Protein AF-A0A4Z1HW28-F1 (afdb_monomer_lite)

InterPro domains:
  IPR002052 DNA methylase, N-6 adenine-specific, conserved site [PS00092] (5-11)
  IPR029063 S-adenosyl-L-methionine-dependent methyltransferase superfamily [G3DSA:3.40.50.150] (1-124)
  IPR052190 Release factor glutamine methyltransferase Mtq2-like [PTHR45875] (1-121)

pLDDT: mean 86.72, std 14.4, range [41.03, 98.69]

Structure (mmCIF, N/CA/C/O backbone):
data_AF-A0A4Z1HW28-F1
#
_entry.id   AF-A0A4Z1HW28-F1
#
loop_
_atom_site.group_PDB
_atom_site.id
_atom_site.type_symbol
_atom_site.label_atom_id
_atom_site.label_alt_id
_atom_site.label_comp_id
_atom_site.label_asym_id
_atom_site.label_entity_id
_atom_site.label_seq_id
_atom_site.pdbx_PDB_ins_code
_atom_site.Cartn_x
_atom_site.Cartn_y
_atom_site.Cartn_z
_atom_site.occupancy
_atom_site.B_iso_or_equiv
_atom_site.auth_seq_id
_atom_site.auth_comp_id
_atom_site.auth_asym_id
_atom_site.auth_atom_id
_atom_site.pdbx_PDB_model_num
ATOM 1 N N . MET A 1 1 ? -3.811 -14.407 11.640 1.00 79.38 1 MET A N 1
ATOM 2 C CA . MET A 1 1 ? -4.256 -13.009 11.777 1.00 79.38 1 MET A CA 1
ATOM 3 C C . MET A 1 1 ? -3.039 -12.154 12.078 1.00 79.38 1 MET A C 1
ATOM 5 O O . MET A 1 1 ? -2.239 -12.558 12.917 1.00 79.38 1 MET A O 1
ATOM 9 N N . THR A 1 2 ? -2.874 -11.045 11.360 1.00 95.19 2 THR A N 1
ATOM 10 C CA . THR A 1 2 ? -1.641 -10.245 11.352 1.00 95.19 2 THR A CA 1
ATOM 11 C C . THR A 1 2 ? -1.843 -8.920 12.077 1.00 95.19 2 THR A C 1
ATOM 13 O O . THR A 1 2 ? -2.716 -8.137 11.708 1.00 95.19 2 THR A O 1
ATOM 16 N N . ASP A 1 3 ? -1.019 -8.653 13.089 1.00 96.75 3 ASP A N 1
ATOM 17 C CA . ASP A 1 3 ? -1.095 -7.405 13.858 1.00 96.75 3 ASP A CA 1
ATOM 18 C C . ASP A 1 3 ? -0.394 -6.248 13.130 1.00 96.75 3 ASP A C 1
ATOM 20 O O . ASP A 1 3 ? -0.931 -5.146 13.061 1.00 96.75 3 ASP A O 1
ATOM 24 N N . ILE A 1 4 ? 0.769 -6.507 12.524 1.00 97.88 4 ILE A N 1
ATOM 25 C CA . ILE A 1 4 ? 1.519 -5.528 11.732 1.00 97.88 4 ILE A CA 1
ATOM 26 C C . ILE A 1 4 ? 1.853 -6.130 10.371 1.00 97.88 4 ILE A C 1
ATOM 28 O O . ILE A 1 4 ? 2.519 -7.162 10.291 1.00 97.88 4 ILE A O 1
ATOM 32 N N . LEU A 1 5 ? 1.416 -5.462 9.307 1.00 98.38 5 LEU A N 1
ATOM 33 C CA . LEU A 1 5 ? 1.790 -5.760 7.931 1.00 98.38 5 LEU A CA 1
ATOM 34 C C . LEU A 1 5 ? 2.615 -4.598 7.379 1.00 98.38 5 LEU A C 1
ATOM 36 O O . LEU A 1 5 ? 2.209 -3.442 7.465 1.00 98.38 5 LEU A O 1
ATOM 40 N N . ILE A 1 6 ? 3.775 -4.891 6.802 1.00 98.25 6 ILE A N 1
ATOM 41 C CA . ILE A 1 6 ? 4.603 -3.897 6.116 1.00 98.25 6 ILE A CA 1
ATOM 42 C C . ILE A 1 6 ? 4.814 -4.396 4.701 1.00 98.25 6 ILE A C 1
ATOM 44 O O . ILE A 1 6 ? 5.216 -5.543 4.508 1.00 98.25 6 ILE A O 1
ATOM 48 N N . PHE A 1 7 ? 4.549 -3.537 3.724 1.00 97.69 7 PHE A N 1
ATOM 49 C CA . PHE A 1 7 ? 4.736 -3.876 2.330 1.00 97.69 7 PHE A CA 1
ATOM 50 C C . PHE A 1 7 ? 5.434 -2.753 1.575 1.00 97.69 7 PHE A C 1
ATOM 52 O O . PHE A 1 7 ? 4.950 -1.624 1.497 1.00 97.69 7 PHE A O 1
ATOM 59 N N . ASN A 1 8 ? 6.589 -3.097 1.016 1.00 96.62 8 ASN A N 1
ATOM 60 C CA . ASN A 1 8 ? 7.266 -2.324 -0.008 1.00 96.62 8 ASN A CA 1
ATOM 61 C C . ASN A 1 8 ? 7.011 -3.032 -1.353 1.00 96.62 8 ASN A C 1
ATOM 63 O O . ASN A 1 8 ? 7.774 -3.941 -1.687 1.00 96.62 8 ASN A O 1
ATOM 67 N N . PRO A 1 9 ? 5.890 -2.738 -2.039 1.00 95.06 9 PRO A N 1
ATOM 68 C CA . PRO A 1 9 ? 5.521 -3.430 -3.270 1.00 95.06 9 PRO A CA 1
ATOM 69 C C . PRO A 1 9 ? 6.529 -3.207 -4.402 1.00 95.06 9 PRO A C 1
ATOM 71 O O . PRO A 1 9 ? 7.266 -2.224 -4.382 1.00 95.06 9 PRO A O 1
ATOM 74 N N . PRO A 1 10 ? 6.489 -4.029 -5.463 1.00 93.56 10 PRO A N 1
ATOM 75 C CA . PRO A 1 10 ? 6.940 -3.582 -6.772 1.00 93.56 10 PRO A CA 1
ATOM 76 C C . PRO A 1 10 ? 5.969 -2.491 -7.258 1.00 93.56 10 PRO A C 1
ATOM 78 O O . PRO A 1 10 ? 4.912 -2.791 -7.797 1.00 93.56 10 PRO A O 1
ATOM 81 N N . TYR A 1 11 ? 6.265 -1.223 -6.968 1.00 90.75 11 TYR A N 1
ATOM 82 C CA . TYR A 1 11 ? 5.357 -0.089 -7.210 1.00 90.75 11 TYR A CA 1
ATOM 83 C C . TYR A 1 11 ? 5.616 0.653 -8.525 1.00 90.75 11 TYR A C 1
ATOM 85 O O . TYR A 1 11 ? 4.955 1.653 -8.810 1.00 90.75 11 TYR A O 1
ATOM 93 N N . VAL A 1 12 ? 6.599 0.227 -9.317 1.00 90.88 12 VAL A N 1
ATOM 94 C CA . VAL A 1 12 ? 6.966 0.923 -10.552 1.00 90.88 12 VAL A CA 1
ATOM 95 C C . VAL A 1 12 ? 6.053 0.438 -11.680 1.00 90.88 12 VAL A C 1
ATOM 97 O O . VAL A 1 12 ? 5.970 -0.773 -11.901 1.00 90.88 12 VAL A O 1
ATOM 100 N N . PRO A 1 13 ? 5.383 1.342 -12.420 1.00 91.00 13 PRO A N 1
ATOM 101 C CA . PRO A 1 13 ? 4.581 0.955 -13.571 1.00 91.00 13 PRO A CA 1
ATOM 102 C C . PRO A 1 13 ? 5.398 0.166 -14.597 1.00 91.00 13 PRO A C 1
ATOM 104 O O . PRO A 1 13 ? 6.469 0.601 -15.025 1.00 91.00 13 PRO A O 1
ATOM 107 N N . SER A 1 14 ? 4.870 -0.978 -15.012 1.00 90.06 14 SER A N 1
ATOM 108 C CA . SER A 1 14 ? 5.465 -1.844 -16.030 1.00 90.06 14 SER A CA 1
ATOM 109 C C . SER A 1 14 ? 4.378 -2.389 -16.964 1.00 90.06 14 SER A C 1
ATOM 111 O O . SER A 1 14 ? 3.199 -2.348 -16.609 1.00 90.06 14 SER A O 1
ATOM 113 N N . PRO A 1 15 ? 4.730 -2.872 -18.171 1.00 88.50 15 PRO A N 1
ATOM 114 C CA . PRO A 1 15 ? 3.749 -3.465 -19.084 1.00 88.50 15 PRO A CA 1
ATOM 115 C C . PRO A 1 15 ? 3.018 -4.672 -18.479 1.00 88.50 15 PRO A C 1
ATOM 117 O O . PRO A 1 15 ? 1.847 -4.893 -18.775 1.00 88.50 15 PRO A O 1
ATOM 120 N N . ASP A 1 16 ? 3.714 -5.426 -17.634 1.00 85.62 16 ASP A N 1
ATOM 121 C CA . ASP A 1 16 ? 3.254 -6.648 -16.993 1.00 85.62 16 ASP A CA 1
ATOM 122 C C . ASP A 1 16 ? 3.988 -6.880 -15.661 1.00 85.62 16 ASP A C 1
ATOM 124 O O . ASP A 1 16 ? 5.045 -6.290 -15.400 1.00 85.62 16 ASP A O 1
ATOM 128 N N . VAL A 1 17 ? 3.412 -7.730 -14.805 1.00 85.19 17 VAL A N 1
ATOM 129 C CA . VAL A 1 17 ? 4.079 -8.241 -13.601 1.00 85.19 17 VAL A CA 1
ATOM 130 C C . VAL A 1 17 ? 4.826 -9.532 -13.950 1.00 85.19 17 VAL A C 1
ATOM 132 O O . VAL A 1 17 ? 4.183 -10.498 -14.374 1.00 85.19 17 VAL A O 1
ATOM 135 N N . PRO A 1 18 ? 6.151 -9.609 -13.723 1.00 82.94 18 PRO A N 1
ATOM 136 C CA . PRO A 1 18 ? 6.917 -10.806 -14.028 1.00 82.94 18 PRO A CA 1
ATOM 137 C C . PRO A 1 18 ? 6.419 -12.009 -13.224 1.00 82.94 18 PRO A C 1
ATOM 139 O O . PRO A 1 18 ? 6.187 -11.926 -12.016 1.00 82.94 18 PRO A O 1
ATOM 142 N N . ILE A 1 19 ? 6.302 -13.160 -13.885 1.00 77.56 19 ILE A N 1
ATOM 143 C CA . ILE A 1 19 ? 5.976 -14.418 -13.213 1.00 77.56 19 ILE A CA 1
ATOM 144 C C . ILE A 1 19 ? 7.247 -14.931 -12.516 1.00 77.56 19 ILE A C 1
ATOM 146 O O . ILE A 1 19 ? 8.286 -15.065 -13.178 1.00 77.56 19 ILE A O 1
ATOM 150 N N . PRO A 1 20 ? 7.202 -15.240 -11.204 1.00 67.69 20 PRO A N 1
ATOM 151 C CA . PRO A 1 20 ? 8.334 -15.831 -10.506 1.00 67.69 20 PRO A CA 1
ATOM 152 C C . PRO A 1 20 ? 8.585 -17.255 -11.017 1.00 67.69 20 PRO A C 1
ATOM 154 O O . PRO A 1 20 ? 8.029 -18.226 -10.512 1.00 67.69 20 PRO A O 1
ATOM 157 N N . GLU A 1 21 ? 9.434 -17.401 -12.029 1.00 66.19 21 GLU A N 1
ATOM 158 C CA . GLU A 1 21 ? 9.994 -18.700 -12.398 1.00 66.19 21 GLU A CA 1
ATOM 159 C C . GLU A 1 21 ? 11.381 -18.801 -11.769 1.00 66.19 21 GLU A C 1
ATOM 161 O O . GLU A 1 21 ? 12.341 -18.185 -12.228 1.00 66.19 21 GLU A O 1
ATOM 166 N N . LEU A 1 22 ? 11.466 -19.560 -10.678 1.00 57.22 22 LEU A N 1
ATOM 167 C CA . LEU A 1 22 ? 12.721 -19.859 -9.980 1.00 57.22 22 LEU A CA 1
ATOM 168 C C . LEU A 1 22 ? 13.546 -20.940 -10.702 1.00 57.22 22 LEU A C 1
ATOM 170 O O . LEU A 1 22 ? 14.714 -21.154 -10.384 1.00 57.22 22 LEU A O 1
ATOM 174 N N . SER A 1 23 ? 12.948 -21.638 -11.668 1.00 54.75 23 SER A N 1
ATOM 175 C CA . SER A 1 23 ? 13.603 -22.666 -12.473 1.00 54.75 23 SER A CA 1
ATOM 176 C C . SER A 1 23 ? 14.423 -22.030 -13.600 1.00 54.75 23 SER A C 1
ATOM 178 O O . SER A 1 23 ? 13.851 -21.426 -14.502 1.00 54.75 23 SER A O 1
ATOM 180 N N . GLY A 1 24 ? 15.750 -22.196 -13.562 1.00 55.12 24 GLY A N 1
ATOM 181 C CA . GLY A 1 24 ? 16.665 -21.795 -14.645 1.00 55.12 24 GLY A CA 1
ATOM 182 C C . GLY A 1 24 ? 17.383 -20.453 -14.462 1.00 55.12 24 GLY A C 1
ATOM 183 O O . GLY A 1 24 ? 18.079 -20.017 -15.370 1.00 55.12 24 GLY A O 1
ATOM 184 N N . ALA A 1 25 ? 17.252 -19.803 -13.300 1.00 55.38 25 ALA A N 1
ATOM 185 C CA . ALA A 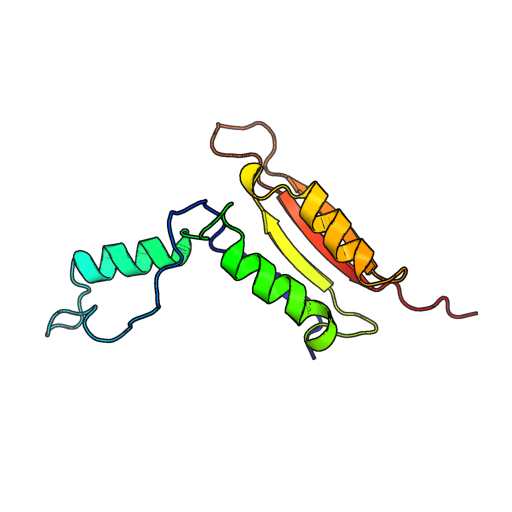1 25 ? 17.935 -18.534 -13.022 1.00 55.38 25 ALA A CA 1
ATOM 186 C C . ALA A 1 25 ? 19.440 -18.689 -12.718 1.00 55.38 25 ALA A C 1
ATOM 188 O O . ALA A 1 25 ? 20.160 -17.694 -12.718 1.00 55.38 25 ALA A O 1
ATOM 189 N N . GLY A 1 26 ? 19.909 -19.912 -12.446 1.00 58.84 26 GLY A N 1
ATOM 190 C CA . GLY A 1 26 ? 21.291 -20.201 -12.068 1.00 58.84 26 GLY A CA 1
ATOM 191 C C . GLY A 1 26 ? 22.068 -20.948 -13.150 1.00 58.84 26 GLY A C 1
ATOM 192 O O . GLY A 1 26 ? 21.538 -21.859 -13.785 1.00 58.84 26 GLY A O 1
ATOM 193 N N . ASN A 1 27 ? 23.334 -20.584 -13.316 1.00 61.78 27 ASN A N 1
ATOM 194 C CA . ASN A 1 27 ? 24.349 -21.403 -13.962 1.00 61.78 27 ASN A CA 1
ATOM 195 C C . ASN A 1 27 ? 24.616 -22.666 -13.115 1.00 61.78 27 ASN A C 1
ATOM 197 O O . ASN A 1 27 ? 24.277 -22.734 -11.932 1.00 61.78 27 ASN A O 1
ATOM 201 N N . GLU A 1 28 ? 25.262 -23.669 -13.710 1.00 67.75 28 GLU A N 1
ATOM 202 C CA . GLU A 1 28 ? 25.569 -24.959 -13.063 1.00 67.75 28 GLU A CA 1
ATOM 203 C C . GLU A 1 28 ? 26.433 -24.819 -11.791 1.00 67.75 28 GLU A C 1
ATOM 205 O O . GLU A 1 28 ? 26.425 -25.696 -10.929 1.00 67.75 28 GLU A O 1
ATOM 210 N N . ASP A 1 29 ? 27.150 -23.700 -11.657 1.00 72.12 29 ASP A N 1
ATOM 211 C CA . ASP A 1 29 ? 28.004 -23.350 -10.518 1.00 72.12 29 ASP A CA 1
ATOM 212 C C . ASP A 1 29 ? 27.266 -22.623 -9.373 1.00 72.12 29 ASP A C 1
ATOM 214 O O . ASP A 1 29 ? 27.879 -22.269 -8.365 1.00 72.12 29 ASP A O 1
ATOM 218 N N . GLY A 1 30 ? 25.953 -22.410 -9.509 1.00 63.53 30 GLY A N 1
ATOM 219 C CA . GLY A 1 30 ? 25.120 -21.719 -8.525 1.00 63.53 30 GLY A CA 1
ATOM 220 C C . GLY A 1 30 ? 25.150 -20.189 -8.611 1.00 63.53 30 GLY A C 1
ATOM 221 O O . GLY A 1 30 ? 24.470 -19.539 -7.815 1.00 63.53 30 GLY A O 1
ATOM 222 N N . SER A 1 31 ? 25.891 -19.599 -9.557 1.00 71.12 31 SER A N 1
ATOM 223 C CA . SER A 1 31 ? 25.798 -18.167 -9.871 1.00 71.12 31 SER A CA 1
ATOM 224 C C . SER A 1 31 ? 24.547 -17.869 -10.697 1.00 71.12 31 SER A C 1
ATOM 226 O O . SER A 1 31 ? 24.078 -18.725 -11.441 1.00 71.12 31 SER A O 1
ATOM 228 N N . LEU A 1 32 ? 23.980 -16.668 -10.580 1.00 69.69 32 LEU A N 1
ATOM 229 C CA . LEU A 1 32 ? 22.846 -16.269 -11.411 1.00 69.69 32 LEU A CA 1
ATOM 230 C C . LEU A 1 32 ? 23.326 -15.976 -12.840 1.00 69.69 32 LEU A C 1
ATOM 232 O O . LEU A 1 32 ? 24.373 -15.359 -13.046 1.00 69.69 32 LEU A O 1
ATOM 236 N N . SER A 1 33 ? 22.575 -16.434 -13.842 1.00 78.81 33 SER A N 1
ATOM 237 C CA . SER A 1 33 ? 22.801 -15.990 -15.218 1.00 78.81 33 SER A CA 1
ATOM 238 C C . SER A 1 33 ? 22.413 -14.512 -15.338 1.00 78.81 33 SER A C 1
ATOM 240 O O . SER A 1 33 ? 21.580 -14.025 -14.578 1.00 78.81 33 SER A O 1
ATOM 242 N N . TYR A 1 34 ? 22.967 -13.783 -16.312 1.00 75.50 34 TYR A N 1
ATOM 243 C CA . TYR A 1 34 ? 22.580 -12.382 -16.550 1.00 75.50 34 TYR A CA 1
ATOM 244 C C . TYR A 1 34 ? 21.059 -12.222 -16.749 1.00 75.50 34 TYR A C 1
ATOM 246 O O . TYR A 1 34 ? 20.449 -11.266 -16.270 1.00 75.50 34 TYR A O 1
ATOM 254 N N . GLU A 1 35 ? 20.433 -13.189 -17.423 1.00 75.19 35 GLU A N 1
ATOM 255 C CA . GLU A 1 35 ? 18.980 -13.246 -17.607 1.00 75.19 35 GLU A CA 1
ATOM 256 C C . GLU A 1 35 ? 18.247 -13.519 -16.283 1.00 75.19 35 GLU A C 1
ATOM 258 O O . GLU A 1 35 ? 17.227 -12.886 -16.001 1.00 75.19 35 GLU A O 1
ATOM 263 N N . GLY A 1 36 ? 18.790 -14.406 -15.442 1.00 72.75 36 GLY A N 1
ATOM 264 C CA . GLY A 1 36 ? 18.299 -14.669 -14.089 1.00 72.75 36 GLY A CA 1
ATOM 265 C C . GLY A 1 36 ? 18.368 -13.435 -13.187 1.00 72.75 36 GLY A C 1
ATOM 266 O O . GLY A 1 36 ? 17.373 -13.090 -12.547 1.00 72.75 36 GLY A O 1
ATOM 267 N N . ASP A 1 37 ? 19.493 -12.719 -13.200 1.00 76.12 37 ASP A N 1
ATOM 268 C CA . ASP A 1 37 ? 19.686 -11.458 -12.477 1.00 76.12 37 ASP A CA 1
ATOM 269 C C . ASP A 1 37 ? 18.695 -10.386 -12.940 1.00 76.12 37 ASP A C 1
ATOM 271 O O . ASP A 1 37 ? 18.029 -9.750 -12.123 1.00 76.12 37 ASP A O 1
ATOM 275 N N . SER A 1 38 ? 18.536 -10.209 -14.255 1.00 78.69 38 SER A N 1
ATOM 276 C CA . SER A 1 38 ? 17.590 -9.237 -14.813 1.00 78.69 38 SER A CA 1
ATOM 277 C C . SER A 1 38 ? 16.143 -9.539 -14.404 1.00 78.69 38 SER A C 1
ATOM 279 O O . SER A 1 38 ? 15.399 -8.630 -14.025 1.00 78.69 38 SER A O 1
ATOM 281 N N . LYS A 1 39 ? 15.753 -10.820 -14.396 1.00 79.06 39 LYS A N 1
ATOM 282 C CA . LYS A 1 39 ? 14.414 -11.263 -13.983 1.00 79.06 39 LYS A CA 1
ATOM 283 C C . LYS A 1 39 ? 14.166 -11.052 -12.490 1.00 79.06 39 LYS A C 1
ATOM 285 O O . LYS A 1 39 ? 13.098 -10.573 -12.112 1.00 79.06 39 LYS A O 1
ATOM 290 N N . LEU A 1 40 ? 15.147 -11.361 -11.641 1.00 81.38 40 LEU A N 1
ATOM 291 C CA . LEU A 1 40 ? 15.062 -11.114 -10.198 1.00 81.38 40 LEU A CA 1
ATOM 292 C C . LEU A 1 40 ? 14.974 -9.620 -9.880 1.00 81.38 40 LEU A C 1
ATOM 294 O O . LEU A 1 40 ? 14.192 -9.218 -9.018 1.00 81.38 40 LEU A O 1
ATOM 298 N N . LEU A 1 41 ? 15.711 -8.786 -10.615 1.00 83.94 41 LEU A N 1
ATOM 299 C CA . LEU A 1 41 ? 15.587 -7.336 -10.512 1.00 83.94 41 LEU A CA 1
ATOM 300 C C . LEU A 1 41 ? 14.192 -6.870 -10.932 1.00 83.94 41 LEU A C 1
ATOM 302 O O . LEU A 1 41 ? 13.577 -6.104 -10.194 1.00 83.94 41 LEU A O 1
ATOM 306 N N . ALA A 1 42 ? 13.656 -7.361 -12.052 1.00 85.00 42 ALA A N 1
ATOM 307 C CA . ALA A 1 42 ? 12.305 -7.019 -12.496 1.00 85.00 42 ALA A CA 1
ATOM 308 C C . ALA A 1 42 ? 11.245 -7.356 -11.436 1.00 85.00 42 ALA A C 1
ATOM 310 O O . ALA A 1 42 ? 10.398 -6.516 -11.142 1.00 85.00 42 ALA A O 1
ATOM 311 N N . LEU A 1 43 ? 11.342 -8.519 -10.781 1.00 85.56 43 LEU A N 1
ATOM 312 C CA . LEU A 1 43 ? 10.440 -8.913 -9.688 1.00 85.56 43 LEU A CA 1
ATOM 313 C C . LEU A 1 43 ? 10.437 -7.930 -8.504 1.00 85.56 43 LEU A C 1
ATOM 315 O O . LEU A 1 43 ? 9.447 -7.856 -7.779 1.00 85.56 43 LEU A O 1
ATOM 319 N N . SER A 1 44 ? 11.522 -7.178 -8.297 1.00 86.88 44 SER A N 1
ATOM 320 C CA . SER A 1 44 ? 11.627 -6.224 -7.188 1.00 86.88 44 SER A CA 1
ATOM 321 C C . SER A 1 44 ? 10.910 -4.892 -7.435 1.00 86.88 44 SER A C 1
ATOM 323 O O . SER A 1 44 ? 10.556 -4.223 -6.467 1.00 86.88 44 SER A O 1
ATOM 325 N N . TYR A 1 45 ? 10.684 -4.501 -8.698 1.00 88.75 45 TYR A N 1
ATOM 326 C CA . TYR A 1 45 ? 10.130 -3.182 -9.029 1.00 88.75 45 TYR A CA 1
ATOM 327 C C . TYR A 1 45 ? 8.886 -3.214 -9.924 1.00 88.75 45 TYR A C 1
ATOM 329 O O . TYR A 1 45 ? 8.043 -2.332 -9.781 1.00 88.75 45 TYR A O 1
ATOM 337 N N . ALA A 1 46 ? 8.752 -4.190 -10.827 1.00 91.81 46 ALA A N 1
ATOM 338 C CA . ALA A 1 46 ? 7.731 -4.215 -11.875 1.00 91.81 46 ALA A CA 1
ATOM 339 C C . ALA A 1 46 ? 6.338 -4.543 -11.312 1.00 91.81 46 ALA A C 1
ATOM 341 O O . ALA A 1 46 ? 6.036 -5.687 -10.967 1.00 91.81 46 ALA A O 1
ATOM 342 N N . GLY A 1 47 ? 5.505 -3.510 -11.198 1.00 93.00 47 GLY A N 1
ATOM 343 C CA . GLY A 1 47 ? 4.196 -3.557 -10.547 1.00 93.00 47 GLY A CA 1
ATOM 344 C C . GLY A 1 47 ? 2.998 -3.685 -11.479 1.00 93.00 47 GLY A C 1
ATOM 345 O O . GLY A 1 47 ? 1.863 -3.651 -11.004 1.00 93.00 47 GLY A O 1
ATOM 346 N N . GLY A 1 48 ? 3.226 -3.800 -12.786 1.00 93.56 48 GLY A N 1
ATOM 347 C CA . GLY A 1 48 ? 2.173 -3.839 -13.796 1.00 93.56 48 GLY A CA 1
ATOM 348 C C . GLY A 1 48 ? 1.509 -2.479 -14.003 1.00 93.56 48 GLY A C 1
ATOM 349 O O . GLY A 1 48 ? 2.132 -1.428 -13.796 1.00 93.56 48 GLY A O 1
ATOM 350 N N . VAL A 1 49 ? 0.236 -2.488 -14.404 1.00 93.56 49 VAL A N 1
ATOM 351 C CA . VAL A 1 49 ? -0.537 -1.262 -14.675 1.00 93.56 49 VAL A CA 1
ATOM 352 C C . VAL A 1 49 ? -0.543 -0.340 -13.453 1.00 93.56 49 VAL A C 1
ATOM 354 O O . VAL A 1 49 ? -0.873 -0.756 -12.344 1.00 93.56 49 VAL A O 1
ATOM 357 N N . ASP A 1 50 ? -0.140 0.919 -13.658 1.00 93.38 50 ASP A N 1
ATOM 358 C CA . ASP A 1 50 ? 0.046 1.942 -12.614 1.00 93.38 50 ASP A CA 1
ATOM 359 C C . ASP A 1 50 ? 0.967 1.516 -11.443 1.00 93.38 50 ASP A C 1
ATOM 361 O O . ASP A 1 50 ? 1.038 2.206 -10.425 1.00 93.38 50 ASP A O 1
ATOM 365 N N . GLY A 1 51 ? 1.698 0.403 -11.574 1.00 94.75 51 GLY A N 1
ATOM 366 C CA . GLY A 1 51 ? 2.494 -0.192 -10.501 1.00 94.75 51 GLY A CA 1
ATOM 367 C C . GLY A 1 51 ? 1.650 -0.820 -9.385 1.00 94.75 51 GLY A C 1
ATOM 368 O O . GLY A 1 51 ? 2.107 -0.911 -8.246 1.00 94.75 51 GLY A O 1
ATOM 369 N N . MET A 1 52 ? 0.395 -1.177 -9.674 1.00 97.00 52 MET A N 1
ATOM 370 C CA . MET A 1 52 ? -0.603 -1.507 -8.655 1.00 97.00 52 MET A CA 1
ATOM 371 C C . MET A 1 52 ? -1.127 -2.938 -8.704 1.00 97.00 52 MET A C 1
ATOM 373 O O . MET A 1 52 ? -1.818 -3.330 -7.773 1.00 97.00 52 MET A O 1
ATOM 377 N N . GLU A 1 53 ? -0.775 -3.771 -9.683 1.00 95.94 53 GLU A N 1
ATOM 378 C CA . GLU A 1 53 ? -1.397 -5.098 -9.819 1.00 95.94 53 GLU A CA 1
ATOM 379 C C . GLU A 1 53 ? -1.179 -6.006 -8.601 1.00 95.94 53 GLU A C 1
ATOM 381 O O . GLU A 1 53 ? -2.093 -6.708 -8.167 1.00 95.94 53 GLU A O 1
ATOM 386 N N . ILE A 1 54 ? 0.026 -5.997 -8.025 1.00 94.94 54 ILE A N 1
ATOM 387 C CA . ILE A 1 54 ? 0.322 -6.761 -6.805 1.00 94.94 54 ILE A CA 1
ATOM 388 C C . ILE A 1 54 ? -0.239 -6.060 -5.567 1.00 94.94 54 ILE A C 1
ATOM 390 O O . ILE A 1 54 ? -0.796 -6.710 -4.679 1.00 94.94 54 ILE A O 1
ATOM 394 N N . THR A 1 55 ? -0.124 -4.736 -5.515 1.00 97.00 55 THR A N 1
ATOM 395 C CA . THR A 1 55 ? -0.626 -3.922 -4.404 1.00 97.00 55 THR A CA 1
ATOM 396 C C . THR A 1 55 ? -2.144 -4.037 -4.259 1.00 97.00 55 THR A C 1
ATOM 398 O O . THR A 1 55 ? -2.636 -4.169 -3.143 1.00 97.00 55 THR A O 1
ATOM 401 N N . ASP A 1 56 ? -2.886 -4.071 -5.364 1.00 97.94 56 ASP A N 1
ATOM 402 C CA . ASP A 1 56 ? -4.341 -4.209 -5.392 1.00 97.94 56 ASP A CA 1
ATOM 403 C C . ASP A 1 56 ? -4.793 -5.566 -4.857 1.00 97.94 56 ASP A C 1
ATOM 405 O O . ASP A 1 56 ? -5.705 -5.626 -4.034 1.00 97.94 56 ASP A O 1
ATOM 409 N N . ARG A 1 57 ? -4.099 -6.648 -5.234 1.00 97.12 57 ARG A N 1
ATOM 410 C CA . ARG A 1 57 ? -4.364 -7.987 -4.681 1.00 97.12 57 ARG A CA 1
ATOM 411 C C . ARG A 1 57 ? -4.155 -8.022 -3.170 1.00 97.12 57 ARG A C 1
ATOM 413 O O . ARG A 1 57 ? -4.933 -8.650 -2.458 1.00 97.12 57 ARG A O 1
ATOM 420 N N . LEU A 1 58 ? -3.110 -7.353 -2.674 1.00 97.12 58 LEU A N 1
ATOM 421 C CA . LEU A 1 58 ? -2.895 -7.224 -1.235 1.00 97.12 58 LEU A CA 1
ATOM 422 C C . LEU A 1 58 ? -4.020 -6.415 -0.580 1.00 97.12 58 LEU A C 1
ATOM 424 O O . LEU A 1 58 ? -4.528 -6.836 0.456 1.00 97.12 58 LEU A O 1
ATOM 428 N N . ILE A 1 59 ? -4.391 -5.273 -1.166 1.00 98.12 59 ILE A N 1
ATOM 429 C CA . ILE A 1 59 ? -5.459 -4.395 -0.672 1.00 98.12 59 ILE A CA 1
ATOM 430 C C . ILE A 1 59 ? -6.768 -5.176 -0.507 1.00 98.12 59 ILE A C 1
ATOM 432 O O . ILE A 1 59 ? -7.391 -5.083 0.551 1.00 98.12 59 ILE A O 1
ATOM 436 N N . ASP A 1 60 ? -7.136 -5.989 -1.497 1.00 98.31 60 ASP A N 1
ATOM 437 C CA . ASP A 1 60 ? -8.346 -6.819 -1.457 1.00 98.31 60 ASP A CA 1
ATOM 438 C C . ASP A 1 60 ? -8.303 -7.900 -0.370 1.00 98.31 60 ASP A C 1
ATOM 440 O O . ASP A 1 60 ? -9.342 -8.267 0.171 1.00 98.31 60 ASP A O 1
ATOM 444 N N . ALA A 1 61 ? -7.112 -8.376 0.002 1.00 97.81 61 ALA A N 1
ATOM 445 C CA . ALA A 1 61 ? -6.927 -9.375 1.053 1.00 97.81 61 ALA A CA 1
ATOM 446 C C . ALA A 1 61 ? -6.850 -8.780 2.474 1.00 97.81 61 ALA A C 1
ATOM 448 O O . ALA A 1 61 ? -6.913 -9.519 3.462 1.00 97.81 61 ALA A O 1
ATOM 449 N N . LEU A 1 62 ? -6.702 -7.455 2.623 1.00 97.50 62 LEU A N 1
ATOM 450 C CA . LEU A 1 62 ? -6.566 -6.812 3.937 1.00 97.50 62 LEU A CA 1
ATOM 451 C C . LEU A 1 62 ? -7.712 -7.133 4.912 1.00 97.50 62 LEU A C 1
ATOM 453 O O . LEU A 1 62 ? -7.407 -7.307 6.098 1.00 97.50 62 LEU A O 1
ATOM 457 N N . PRO A 1 63 ? -8.994 -7.222 4.488 1.00 96.50 63 PRO A N 1
ATOM 458 C CA . PRO A 1 63 ? -10.086 -7.540 5.399 1.00 96.50 63 PRO A CA 1
ATOM 459 C C . PRO A 1 63 ? -9.950 -8.887 6.116 1.00 96.50 63 PRO A C 1
ATOM 461 O O . PRO A 1 63 ? -10.374 -8.995 7.270 1.00 96.50 63 PRO A O 1
ATOM 464 N N . ASP A 1 64 ? -9.318 -9.860 5.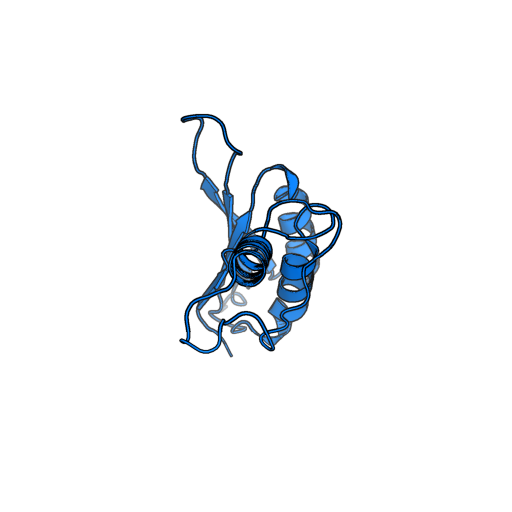463 1.00 96.56 64 ASP A N 1
ATOM 465 C CA . ASP A 1 64 ? -9.151 -11.223 5.971 1.00 96.56 64 ASP A CA 1
ATOM 466 C C . ASP A 1 64 ? -7.813 -11.416 6.700 1.00 96.56 64 ASP A C 1
ATOM 468 O O . ASP A 1 64 ? -7.702 -12.208 7.640 1.00 96.56 64 ASP A O 1
ATOM 472 N N . VAL A 1 65 ? -6.772 -10.692 6.277 1.00 96.25 65 VAL A N 1
ATOM 473 C CA . VAL A 1 65 ? -5.406 -10.866 6.795 1.00 96.25 65 VAL A CA 1
ATOM 474 C C . VAL A 1 65 ? -5.171 -10.084 8.089 1.00 96.25 65 VAL A C 1
ATOM 476 O O . VAL A 1 65 ? -4.540 -10.606 9.021 1.00 96.25 65 VAL A O 1
ATOM 479 N N . LEU A 1 66 ? -5.638 -8.833 8.158 1.00 97.19 66 LEU A N 1
ATOM 480 C CA . LEU A 1 66 ? -5.364 -7.958 9.297 1.00 97.19 66 LEU A CA 1
ATOM 481 C C . LEU A 1 66 ? -6.170 -8.345 10.533 1.00 97.19 66 LEU A C 1
ATOM 483 O O . LEU A 1 66 ? -7.322 -8.769 10.464 1.00 97.19 66 LEU A O 1
ATOM 487 N N . ASN A 1 67 ? -5.558 -8.136 11.695 1.00 96.25 67 ASN A N 1
ATOM 488 C CA . ASN A 1 67 ? -6.265 -8.218 12.957 1.00 96.25 67 ASN A CA 1
ATOM 489 C C . ASN A 1 67 ? -7.408 -7.201 13.031 1.00 96.25 67 ASN A C 1
ATOM 491 O O . ASN A 1 67 ? -7.193 -6.016 12.794 1.00 96.25 67 ASN A O 1
ATOM 495 N N . GLN A 1 68 ? -8.615 -7.664 13.367 1.00 93.00 68 GLN A N 1
ATOM 496 C CA . GLN A 1 68 ? -9.823 -6.837 13.360 1.00 93.00 68 GLN A CA 1
ATOM 497 C C . GLN A 1 68 ? -9.792 -5.734 14.425 1.00 93.00 68 GLN A C 1
ATOM 499 O O . GLN A 1 68 ? -10.331 -4.658 14.187 1.00 93.00 68 GLN A O 1
ATOM 504 N N . GLU A 1 69 ? -9.151 -5.983 15.570 1.00 92.31 69 GLU A N 1
ATOM 505 C CA . GLU A 1 69 ? -9.117 -5.046 16.701 1.00 92.31 69 GLU A CA 1
ATOM 506 C C . GLU A 1 69 ? -7.860 -4.171 16.705 1.00 92.31 69 GLU A C 1
ATOM 508 O O . GLU A 1 69 ? -7.915 -3.001 17.075 1.00 92.31 69 GLU A O 1
ATOM 513 N N . ARG A 1 70 ? -6.709 -4.739 16.317 1.00 92.94 70 ARG A N 1
ATOM 514 C CA . ARG A 1 70 ? -5.392 -4.088 16.475 1.00 92.94 70 ARG A CA 1
ATOM 515 C C . ARG A 1 70 ? -4.525 -4.057 15.217 1.00 92.94 70 ARG A C 1
ATOM 517 O O . ARG A 1 70 ? -3.396 -3.575 15.272 1.00 92.94 70 ARG A O 1
ATOM 524 N N . GLY A 1 71 ? -5.024 -4.578 14.098 1.00 96.94 71 GLY A N 1
ATOM 525 C CA . GLY A 1 71 ? -4.256 -4.733 12.867 1.00 96.94 71 GLY A CA 1
ATOM 526 C C . GLY A 1 71 ? -3.934 -3.399 12.203 1.00 96.94 71 GLY A C 1
ATOM 527 O O . GLY A 1 71 ? -4.802 -2.539 12.057 1.00 96.94 71 GLY A O 1
ATOM 528 N N . CYS A 1 72 ? -2.688 -3.236 11.763 1.00 97.81 72 CYS A N 1
ATOM 529 C CA . CYS A 1 72 ? -2.247 -2.100 10.957 1.00 97.81 72 CYS A CA 1
ATOM 530 C C . CYS A 1 72 ? -1.385 -2.574 9.781 1.00 97.81 72 CYS A C 1
ATOM 532 O O . CYS A 1 72 ? -0.463 -3.368 9.965 1.00 97.81 72 CYS A O 1
ATOM 534 N N . ALA A 1 73 ? -1.635 -2.032 8.591 1.00 98.56 73 ALA A N 1
ATOM 535 C CA . ALA A 1 73 ? -0.766 -2.173 7.429 1.00 98.56 73 ALA A CA 1
ATOM 536 C C . ALA A 1 73 ? -0.045 -0.857 7.110 1.00 98.56 73 ALA A C 1
ATOM 538 O O . ALA A 1 73 ? -0.612 0.221 7.281 1.00 98.56 73 ALA A O 1
ATOM 539 N N . TYR A 1 74 ? 1.186 -0.950 6.615 1.00 98.62 74 TYR A N 1
ATOM 540 C CA . TYR A 1 74 ? 1.968 0.162 6.081 1.00 98.62 74 TYR A CA 1
ATOM 541 C C . TYR A 1 74 ? 2.421 -0.193 4.670 1.00 98.62 74 TYR A C 1
ATOM 543 O O . TYR A 1 74 ? 3.152 -1.167 4.491 1.00 98.62 74 TYR A O 1
ATOM 551 N N . ILE A 1 75 ? 1.984 0.584 3.681 1.00 98.25 75 ILE A N 1
ATOM 552 C CA . ILE A 1 75 ? 2.278 0.343 2.265 1.00 98.25 75 ILE A CA 1
ATOM 553 C C . ILE A 1 75 ? 3.047 1.539 1.703 1.00 98.25 75 ILE A C 1
ATOM 555 O O . ILE A 1 75 ? 2.611 2.683 1.863 1.00 98.25 75 ILE A O 1
ATOM 559 N N . LEU A 1 76 ? 4.192 1.276 1.068 1.00 96.56 76 LEU A N 1
ATOM 560 C CA . LEU A 1 76 ? 4.948 2.286 0.325 1.00 96.56 76 LEU A CA 1
ATOM 561 C C . LEU A 1 76 ? 4.337 2.480 -1.067 1.00 96.56 76 LEU A C 1
ATOM 563 O O 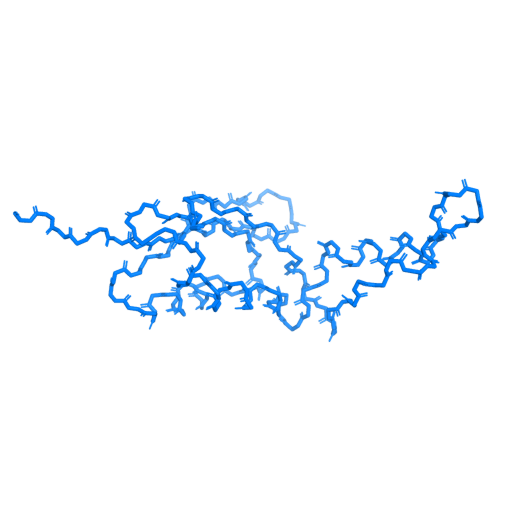. LEU A 1 76 ? 4.123 1.507 -1.780 1.00 96.56 76 LEU A O 1
ATOM 567 N N . LEU A 1 77 ? 4.087 3.731 -1.447 1.00 95.31 77 LEU A N 1
ATOM 568 C CA . LEU A 1 77 ? 3.550 4.126 -2.749 1.00 95.31 77 LEU A CA 1
ATOM 569 C C . LEU A 1 77 ? 4.342 5.305 -3.322 1.00 95.31 77 LEU A C 1
ATOM 571 O O . LEU A 1 77 ? 4.782 6.181 -2.576 1.00 95.31 77 LEU A O 1
ATOM 575 N N . CYS A 1 78 ? 4.469 5.378 -4.641 1.00 92.44 78 CYS A N 1
ATOM 576 C CA . CYS A 1 78 ? 4.915 6.556 -5.373 1.00 92.44 78 CYS A CA 1
ATOM 577 C C . CYS A 1 78 ? 3.723 7.394 -5.876 1.00 92.44 78 CYS A C 1
ATOM 579 O O . CYS A 1 78 ? 2.555 7.078 -5.638 1.00 92.44 78 CYS A O 1
ATOM 581 N N . ALA A 1 79 ? 4.001 8.510 -6.558 1.00 90.44 79 ALA A N 1
ATOM 582 C CA . ALA A 1 79 ? 2.953 9.409 -7.046 1.00 90.44 79 ALA A CA 1
ATOM 583 C C . ALA A 1 79 ? 2.062 8.751 -8.119 1.00 90.44 79 ALA A C 1
ATOM 585 O O . ALA A 1 79 ? 0.855 8.991 -8.142 1.00 90.44 79 ALA A O 1
ATOM 586 N N . GLN A 1 80 ? 2.646 7.909 -8.975 1.00 90.19 80 GLN A N 1
ATOM 587 C CA . GLN A 1 80 ? 1.965 7.221 -10.071 1.00 90.19 80 GLN A CA 1
ATOM 588 C C . GLN A 1 80 ? 0.985 6.157 -9.578 1.00 90.19 80 GLN A C 1
ATOM 590 O O . GLN A 1 80 ? -0.014 5.916 -10.246 1.00 90.19 80 GLN A O 1
ATOM 595 N N . ASN A 1 81 ? 1.194 5.614 -8.376 1.00 94.94 81 ASN A N 1
ATOM 596 C CA . ASN A 1 81 ? 0.256 4.680 -7.750 1.00 94.94 81 ASN A CA 1
ATOM 597 C C . ASN A 1 81 ? -1.034 5.346 -7.243 1.00 94.94 81 ASN A C 1
ATOM 599 O O . ASN A 1 81 ? -1.869 4.676 -6.643 1.00 94.94 81 ASN A O 1
ATOM 603 N N . LYS A 1 82 ? -1.190 6.668 -7.421 1.00 95.44 82 LYS A N 1
ATOM 604 C CA . LYS A 1 82 ? -2.384 7.439 -7.030 1.00 95.44 82 LYS A CA 1
ATOM 605 C C . LYS A 1 82 ? -2.786 7.177 -5.564 1.00 95.44 82 LYS A C 1
ATOM 607 O O . LYS A 1 82 ? -3.882 6.694 -5.283 1.00 95.44 82 LYS A O 1
ATOM 612 N N . PRO A 1 83 ? -1.930 7.525 -4.585 1.00 95.81 83 PRO A N 1
ATOM 613 C CA . PRO A 1 83 ? -2.147 7.186 -3.176 1.00 95.81 83 PRO A CA 1
ATOM 614 C C . PRO A 1 83 ? -3.451 7.742 -2.581 1.00 95.81 83 PRO A C 1
ATOM 616 O O . PRO A 1 83 ? -3.975 7.170 -1.628 1.00 95.81 83 PRO A O 1
ATOM 619 N N . GLU A 1 84 ? -4.001 8.841 -3.110 1.00 97.25 84 GLU A N 1
ATOM 620 C CA . GLU A 1 84 ? -5.328 9.317 -2.692 1.00 97.25 84 GLU A CA 1
ATOM 621 C C . GLU A 1 84 ? -6.454 8.375 -3.125 1.00 97.25 84 GLU A C 1
ATOM 623 O O . GLU A 1 84 ? -7.339 8.097 -2.316 1.00 97.25 84 GLU A O 1
ATO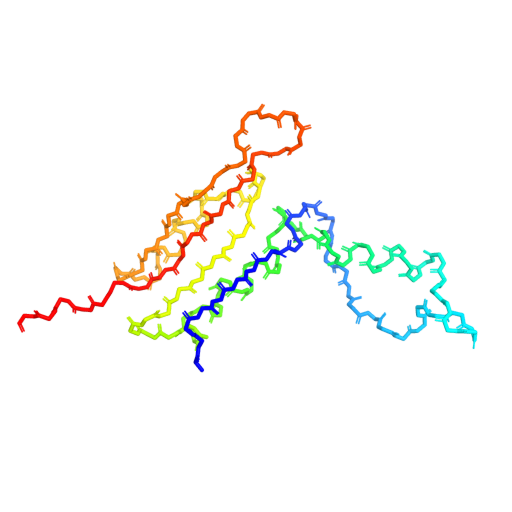M 628 N N . ASP A 1 85 ? -6.392 7.829 -4.340 1.00 98.19 85 ASP A N 1
ATOM 629 C CA . ASP A 1 85 ? -7.381 6.876 -4.853 1.00 98.19 85 ASP A CA 1
ATOM 630 C C . ASP A 1 85 ? -7.312 5.568 -4.053 1.00 98.19 85 ASP A C 1
ATOM 632 O O . ASP A 1 85 ? -8.339 5.039 -3.629 1.00 98.19 85 ASP A O 1
ATOM 636 N N . VAL A 1 86 ? -6.097 5.108 -3.725 1.00 98.19 86 VAL A N 1
ATOM 637 C CA . VAL A 1 86 ? -5.879 3.962 -2.825 1.00 98.19 86 VAL A CA 1
ATOM 638 C C . VAL A 1 86 ? -6.520 4.207 -1.457 1.00 98.19 86 VAL A C 1
ATOM 640 O O . VAL A 1 86 ? -7.273 3.370 -0.958 1.00 98.19 86 VAL A O 1
ATOM 643 N N . LYS A 1 87 ? -6.277 5.372 -0.843 1.00 98.69 87 LYS A N 1
ATOM 644 C CA . LYS A 1 87 ? -6.887 5.718 0.452 1.00 98.69 87 LYS A CA 1
ATOM 645 C C . LYS A 1 87 ? -8.412 5.790 0.368 1.00 98.69 87 LYS A C 1
ATOM 647 O O . LYS A 1 87 ? -9.080 5.372 1.312 1.00 98.69 87 LYS A O 1
ATOM 652 N N . GLN A 1 88 ? -8.968 6.314 -0.724 1.00 98.56 88 GLN A N 1
ATOM 653 C CA . GLN A 1 88 ? -10.416 6.342 -0.946 1.00 98.56 88 GLN A CA 1
ATOM 654 C C . GLN A 1 88 ? -10.995 4.930 -1.075 1.00 98.56 88 GLN A C 1
ATOM 656 O O . GLN A 1 88 ? -11.974 4.632 -0.396 1.00 98.56 88 GLN A O 1
ATOM 661 N N . ARG A 1 89 ? -10.355 4.044 -1.851 1.00 98.31 89 ARG A N 1
ATOM 662 C CA . ARG A 1 89 ? -10.747 2.631 -1.982 1.00 98.31 89 ARG A CA 1
ATOM 663 C C . ARG A 1 89 ? -10.800 1.932 -0.627 1.00 98.31 89 ARG A C 1
ATOM 665 O O . ARG A 1 89 ? -11.817 1.330 -0.304 1.00 98.31 89 ARG A O 1
ATOM 672 N N . ILE A 1 90 ? -9.749 2.068 0.186 1.00 98.50 90 ILE A N 1
ATOM 673 C CA . ILE A 1 90 ? -9.688 1.464 1.527 1.00 98.50 90 ILE A CA 1
ATOM 674 C C . ILE A 1 90 ? -10.811 1.977 2.431 1.00 98.50 90 ILE A C 1
ATOM 676 O O . ILE A 1 90 ? -11.465 1.194 3.109 1.00 98.50 90 ILE A O 1
ATOM 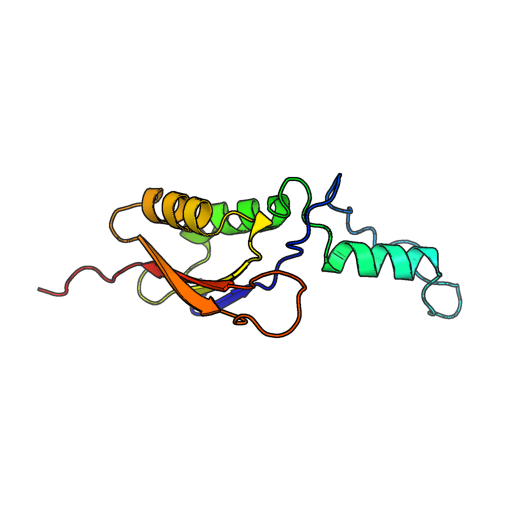680 N N . ARG A 1 91 ? -11.066 3.291 2.442 1.00 98.19 91 ARG A N 1
ATOM 681 C CA . ARG A 1 91 ? -12.178 3.870 3.219 1.00 98.19 91 ARG A CA 1
ATOM 682 C C . ARG A 1 91 ? -13.548 3.416 2.700 1.00 98.19 91 ARG A C 1
ATOM 684 O O . ARG A 1 91 ? -14.517 3.457 3.446 1.00 98.19 91 ARG A O 1
ATOM 691 N N . GLY A 1 92 ? -13.628 2.970 1.447 1.00 97.81 92 GLY A N 1
ATOM 692 C CA . GLY A 1 92 ? -14.814 2.352 0.860 1.00 97.81 92 GLY A CA 1
ATOM 693 C C . GLY A 1 92 ? -15.105 0.932 1.357 1.00 97.81 92 GLY A C 1
ATOM 694 O O . GLY A 1 92 ? -16.188 0.426 1.081 1.00 97.81 92 GLY A O 1
ATOM 695 N N . PHE A 1 93 ? -14.190 0.288 2.095 1.00 97.31 93 PHE A N 1
ATOM 696 C CA . PHE A 1 93 ? -14.428 -1.041 2.677 1.00 97.31 93 PHE A CA 1
ATOM 697 C C . PHE A 1 93 ? -15.438 -1.016 3.833 1.00 97.31 93 PHE A C 1
ATOM 699 O O . PHE A 1 93 ? -16.080 -2.028 4.099 1.00 97.31 93 PHE A O 1
ATOM 706 N N . GLY A 1 94 ? -15.579 0.124 4.514 1.00 96.44 94 GLY A N 1
ATOM 707 C CA . GLY A 1 94 ? -16.463 0.309 5.664 1.00 96.44 94 GLY A CA 1
ATOM 708 C C . GLY A 1 94 ? -16.074 1.545 6.478 1.00 96.44 94 GLY A C 1
ATOM 709 O O . GLY A 1 94 ? -14.951 2.041 6.372 1.00 96.44 94 GLY A O 1
ATOM 710 N N . GLU A 1 95 ? -16.993 2.063 7.294 1.00 95.06 95 GLU A N 1
ATOM 711 C CA . GLU A 1 95 ? -16.783 3.293 8.079 1.00 95.06 95 GLU A CA 1
ATOM 712 C C . GLU A 1 95 ? -15.649 3.167 9.112 1.00 95.06 95 GLU A C 1
ATOM 714 O O . GLU A 1 95 ? -14.999 4.162 9.470 1.00 95.06 95 GLU A O 1
ATOM 719 N N . GLU A 1 96 ? -15.389 1.939 9.566 1.00 95.44 96 GLU A N 1
ATOM 720 C CA . GLU A 1 96 ? -14.316 1.600 10.490 1.00 95.44 96 GLU A CA 1
ATOM 721 C C . GLU A 1 96 ? -12.930 1.725 9.851 1.00 95.44 96 GLU A C 1
ATOM 723 O O . GLU A 1 96 ? -11.946 1.911 10.567 1.00 95.44 96 GLU A O 1
ATOM 728 N N . TRP A 1 97 ? -12.826 1.662 8.521 1.00 97.81 97 TRP A N 1
ATOM 729 C CA . TRP A 1 97 ? -11.543 1.690 7.830 1.00 97.81 97 TRP A CA 1
ATOM 730 C C . TRP A 1 97 ? -10.966 3.098 7.745 1.00 97.81 97 TRP A C 1
ATOM 732 O O . TRP A 1 97 ? -11.616 4.070 7.345 1.00 97.81 97 TRP A O 1
ATOM 742 N N . LYS A 1 98 ? -9.683 3.205 8.086 1.00 98.25 98 LYS A N 1
ATOM 743 C CA . LYS A 1 98 ? -8.880 4.417 7.951 1.00 98.25 98 LYS A CA 1
ATOM 744 C C . LYS A 1 98 ? -7.646 4.135 7.122 1.00 98.25 98 LYS A C 1
ATOM 746 O O . LYS A 1 98 ? -7.067 3.054 7.170 1.00 98.25 98 LYS A O 1
ATOM 751 N N . ALA A 1 99 ? -7.263 5.151 6.361 1.00 98.50 99 ALA A N 1
ATOM 752 C CA . ALA A 1 99 ? -6.076 5.143 5.532 1.00 98.50 99 ALA A CA 1
ATOM 753 C C . ALA A 1 99 ? -5.484 6.553 5.522 1.00 98.50 99 ALA A C 1
ATOM 755 O O . ALA A 1 99 ? -6.181 7.502 5.156 1.00 98.50 99 ALA A O 1
ATOM 756 N N . GLU A 1 100 ? -4.234 6.719 5.940 1.00 98.25 100 GLU A N 1
ATOM 757 C CA . GLU A 1 100 ? -3.591 8.031 6.068 1.00 98.25 100 GLU A CA 1
ATOM 758 C C . GLU A 1 100 ? -2.128 7.980 5.641 1.00 98.25 100 GLU A C 1
ATOM 760 O O . GLU A 1 100 ? -1.427 7.001 5.886 1.00 98.25 100 GLU A O 1
ATOM 765 N N . THR A 1 101 ? -1.652 9.057 5.015 1.00 97.56 101 THR A N 1
ATOM 766 C CA . THR A 1 101 ? -0.225 9.211 4.725 1.00 97.56 101 THR A CA 1
ATOM 767 C C . THR A 1 101 ? 0.491 9.586 6.021 1.00 97.56 101 THR A C 1
ATOM 769 O O . THR A 1 101 ? 0.234 10.652 6.574 1.00 97.56 101 THR A O 1
ATOM 772 N N . VAL A 1 102 ? 1.395 8.728 6.494 1.00 97.25 102 VAL A N 1
ATOM 773 C CA . VAL A 1 102 ? 2.128 8.914 7.764 1.00 97.25 102 VAL A CA 1
ATOM 774 C C . VAL A 1 102 ? 3.586 9.327 7.569 1.00 97.25 102 VAL A C 1
ATOM 776 O O . VAL A 1 102 ? 4.232 9.775 8.510 1.00 97.25 102 VAL A O 1
ATOM 779 N N . SER A 1 103 ? 4.114 9.194 6.351 1.00 93.38 103 SER A N 1
ATOM 780 C CA . SER A 1 103 ? 5.453 9.662 5.985 1.00 93.38 103 SER A CA 1
ATOM 781 C C . SER A 1 103 ? 5.522 9.988 4.495 1.00 93.38 103 SER A C 1
ATOM 783 O O . SER A 1 103 ? 4.768 9.427 3.697 1.00 93.38 103 SER A O 1
ATOM 785 N N . ASN A 1 104 ? 6.426 10.893 4.120 1.00 89.81 104 ASN A N 1
ATOM 786 C CA . ASN A 1 104 ? 6.763 11.199 2.733 1.00 89.81 104 ASN A CA 1
ATOM 787 C C . ASN A 1 104 ? 8.274 11.442 2.581 1.00 89.81 104 ASN A C 1
ATOM 789 O O . ASN A 1 104 ? 8.919 11.908 3.517 1.00 89.81 104 ASN A O 1
ATOM 793 N N . SER A 1 105 ? 8.836 11.157 1.401 1.00 83.00 105 SER A N 1
ATOM 794 C CA . SER A 1 105 ? 10.272 11.348 1.118 1.00 83.00 105 SER A CA 1
ATOM 795 C C . SER A 1 105 ? 10.704 12.816 0.926 1.00 83.00 105 SER A C 1
ATOM 797 O O . SER A 1 105 ? 11.891 13.099 0.770 1.00 83.00 105 SER A O 1
ATOM 799 N N . GLY A 1 106 ? 9.779 13.783 0.968 1.00 69.25 106 GLY A N 1
ATOM 800 C CA . GLY A 1 106 ? 10.077 15.207 0.775 1.00 69.25 106 GLY A CA 1
ATOM 801 C C . GLY A 1 106 ? 10.429 15.605 -0.672 1.00 69.25 106 GLY A C 1
ATOM 802 O O . GLY A 1 106 ? 10.127 14.898 -1.629 1.00 69.25 106 GLY A O 1
ATOM 803 N N . LYS A 1 107 ? 11.018 16.802 -0.853 1.00 57.66 107 LYS A N 1
ATOM 804 C CA . LYS A 1 107 ? 11.410 17.384 -2.165 1.00 57.66 107 LYS A CA 1
ATOM 805 C C . LYS A 1 107 ? 12.873 17.103 -2.562 1.00 57.66 107 LYS A C 1
ATOM 807 O O . LYS A 1 107 ? 13.381 17.732 -3.489 1.00 57.66 107 LYS A O 1
ATOM 812 N N . VAL A 1 108 ? 13.586 16.246 -1.836 1.00 53.41 108 VAL A N 1
ATOM 813 C CA . VAL A 1 108 ? 15.041 16.127 -1.990 1.00 53.41 108 VAL A CA 1
ATOM 814 C C . VAL A 1 108 ? 15.368 15.131 -3.103 1.00 53.41 108 VAL A C 1
ATOM 816 O O . VAL A 1 108 ? 15.226 13.935 -2.905 1.00 53.41 108 VAL A O 1
ATOM 819 N N . GLY A 1 109 ? 15.817 15.646 -4.253 1.00 47.41 109 GLY A N 1
ATOM 820 C CA . GLY A 1 109 ? 16.526 14.884 -5.291 1.00 47.41 109 GLY A CA 1
ATOM 821 C C . GLY A 1 109 ? 15.638 13.931 -6.085 1.00 47.41 109 GLY A C 1
ATOM 822 O O . GLY A 1 109 ? 15.397 12.805 -5.676 1.00 47.41 109 GLY A O 1
ATOM 823 N N . GLY A 1 110 ? 15.139 14.405 -7.225 1.00 53.56 110 GLY A N 1
ATOM 824 C CA . GLY A 1 110 ? 14.049 13.775 -7.954 1.00 53.56 110 GLY A CA 1
ATOM 825 C C . GLY A 1 110 ? 14.312 12.351 -8.413 1.00 53.56 110 GLY A C 1
ATOM 826 O O . GLY A 1 110 ? 14.978 12.191 -9.416 1.00 53.56 110 GLY A O 1
ATOM 827 N N . TRP A 1 111 ? 13.684 11.389 -7.738 1.00 54.44 111 TRP A N 1
ATOM 828 C CA . TRP A 1 111 ? 12.919 10.275 -8.304 1.00 54.44 111 TRP A CA 1
ATOM 829 C C . TRP A 1 111 ? 11.740 10.050 -7.336 1.00 54.44 111 TRP A C 1
ATOM 831 O O . TRP A 1 111 ? 11.947 9.630 -6.208 1.00 54.44 111 TRP A O 1
ATOM 841 N N . GLU A 1 112 ? 10.538 10.456 -7.765 1.00 61.75 112 GLU A N 1
ATOM 842 C CA . GLU A 1 112 ? 9.202 10.231 -7.170 1.00 61.75 112 GLU A CA 1
ATOM 843 C C . GLU A 1 112 ? 8.951 10.615 -5.687 1.00 61.75 112 GLU A C 1
ATOM 845 O O . GLU A 1 112 ? 9.685 10.297 -4.756 1.00 61.75 112 GLU A O 1
ATOM 850 N N . LYS A 1 113 ? 7.825 11.298 -5.427 1.00 81.00 113 LYS A N 1
ATOM 851 C CA . LYS A 1 113 ? 7.351 11.546 -4.053 1.00 81.00 113 LYS A CA 1
ATOM 852 C C . LYS A 1 113 ? 6.826 10.235 -3.468 1.00 81.00 113 LYS A C 1
ATOM 854 O O . LYS A 1 113 ? 5.657 9.907 -3.671 1.00 81.00 113 LYS A O 1
ATOM 859 N N . LEU A 1 114 ? 7.678 9.512 -2.751 1.00 90.50 114 LEU A N 1
ATOM 860 C CA . LEU A 1 114 ? 7.290 8.315 -2.019 1.00 90.50 114 LEU A CA 1
ATOM 861 C C . LEU A 1 114 ? 6.455 8.693 -0.795 1.00 90.50 114 LEU A C 1
ATOM 863 O O . LEU A 1 114 ? 6.708 9.704 -0.131 1.00 90.50 114 LEU A O 1
ATOM 867 N N . GLN A 1 115 ? 5.459 7.869 -0.501 1.00 94.31 115 GLN A N 1
ATOM 868 C CA . GLN A 1 115 ? 4.519 8.022 0.598 1.00 94.31 115 GLN A CA 1
ATOM 869 C C . GLN A 1 115 ? 4.342 6.6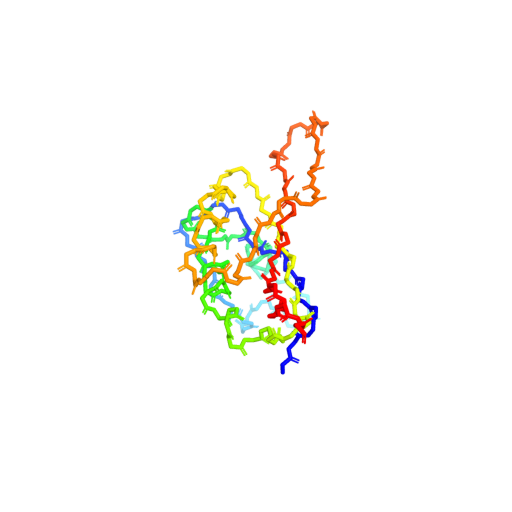88 1.309 1.00 94.31 115 GLN A C 1
ATOM 871 O O . GLN A 1 115 ? 4.170 5.658 0.664 1.00 94.31 115 GLN A O 1
ATOM 876 N N . ILE A 1 116 ? 4.326 6.713 2.639 1.00 97.12 116 ILE A N 1
ATOM 877 C CA . ILE A 1 116 ? 3.894 5.564 3.435 1.00 97.12 116 ILE A CA 1
ATOM 878 C C . ILE A 1 116 ? 2.440 5.797 3.823 1.00 97.12 116 ILE A C 1
ATOM 880 O O . ILE A 1 116 ? 2.136 6.762 4.531 1.00 97.12 116 ILE A O 1
ATOM 884 N N . VAL A 1 117 ? 1.554 4.911 3.372 1.00 98.38 117 VAL A N 1
ATOM 885 C CA . VAL A 1 117 ? 0.143 4.897 3.761 1.00 98.38 117 VAL A CA 1
ATOM 886 C C . VAL A 1 117 ? -0.051 3.878 4.874 1.00 98.38 117 VAL A C 1
ATOM 888 O O . VAL A 1 117 ? 0.230 2.694 4.699 1.00 98.38 117 VAL A O 1
ATOM 891 N N . ARG A 1 118 ? -0.540 4.341 6.024 1.00 98.62 118 ARG A N 1
ATOM 892 C CA . ARG A 1 118 ? -1.004 3.493 7.122 1.00 98.62 118 ARG A CA 1
ATOM 893 C C . ARG A 1 118 ? -2.474 3.156 6.899 1.00 98.62 118 ARG A C 1
ATOM 895 O O . ARG A 1 118 ? -3.251 4.064 6.624 1.00 98.62 118 ARG A O 1
ATOM 902 N N . ILE A 1 119 ? -2.851 1.893 7.070 1.00 98.62 119 ILE A N 1
ATOM 903 C CA . ILE A 1 119 ? -4.219 1.373 6.937 1.00 98.62 119 ILE A CA 1
ATOM 904 C C . ILE A 1 119 ? -4.589 0.598 8.204 1.00 98.62 119 ILE A C 1
ATOM 906 O O . ILE A 1 119 ? -3.800 -0.224 8.664 1.00 98.62 119 ILE A O 1
ATOM 910 N N . TRP A 1 120 ? -5.760 0.860 8.784 1.00 98.06 120 TRP A N 1
ATOM 911 C CA . TRP A 1 120 ? -6.231 0.189 10.002 1.00 98.06 120 TRP A CA 1
ATOM 912 C C . TRP A 1 120 ? -7.750 0.304 10.163 1.00 98.06 120 TRP A C 1
ATOM 914 O O . TRP A 1 120 ? -8.390 1.097 9.470 1.00 98.06 120 TRP A O 1
ATOM 924 N N . ARG A 1 121 ? -8.319 -0.462 11.101 1.00 96.75 121 ARG A N 1
ATOM 925 C CA . ARG A 1 121 ? -9.703 -0.286 11.564 1.00 96.75 121 ARG A CA 1
ATOM 926 C C . ARG A 1 121 ? -9.727 0.493 12.871 1.00 96.75 121 ARG A C 1
ATOM 928 O O . ARG A 1 121 ? -8.890 0.263 13.742 1.00 96.75 121 ARG A O 1
ATOM 935 N N . ILE A 1 122 ? -10.674 1.413 13.015 1.00 92.62 122 ILE A N 1
ATOM 936 C CA . ILE A 1 122 ? -10.973 2.030 14.306 1.00 92.62 122 ILE A CA 1
ATOM 937 C C . ILE A 1 122 ? -11.683 0.982 15.169 1.00 92.62 122 ILE A C 1
ATOM 939 O O . ILE A 1 122 ? -12.698 0.443 14.724 1.00 92.62 122 ILE A O 1
ATOM 943 N N . PRO A 1 123 ? -11.184 0.690 16.384 1.00 80.62 123 PRO A N 1
ATOM 944 C CA . PRO A 1 123 ? -11.910 -0.152 17.321 1.00 80.62 123 PRO A CA 1
ATOM 945 C C . PRO A 1 123 ? -13.297 0.447 17.576 1.00 80.62 123 PRO A C 1
ATOM 947 O O . PRO A 1 123 ? -13.395 1.669 17.718 1.00 80.62 123 PRO A O 1
ATOM 950 N N . PRO A 1 124 ? -14.366 -0.361 17.651 1.00 73.88 124 PRO A N 1
ATOM 951 C CA . PRO A 1 124 ? -15.670 0.158 18.044 1.00 73.88 124 PRO A CA 1
ATOM 952 C C . PRO A 1 124 ? -15.520 0.920 19.365 1.00 73.88 124 PRO A C 1
ATOM 954 O O . PRO A 1 124 ? -14.838 0.440 20.271 1.00 73.88 124 PRO A O 1
ATOM 957 N N . ASN A 1 125 ? -16.106 2.121 19.453 1.00 68.50 125 ASN A N 1
ATOM 958 C CA . ASN A 1 125 ? -16.073 2.914 20.681 1.00 68.50 125 ASN A CA 1
ATOM 959 C C . ASN A 1 125 ? -16.532 2.027 21.840 1.00 68.50 125 ASN A C 1
ATOM 961 O O . ASN A 1 125 ? -17.681 1.585 21.862 1.00 68.50 125 ASN A O 1
ATOM 965 N N . THR A 1 126 ? -15.640 1.769 22.790 1.00 53.56 126 THR A N 1
ATOM 966 C CA . THR A 1 126 ? -16.003 1.136 24.052 1.00 53.56 126 THR A CA 1
ATOM 967 C C . THR A 1 126 ? -16.799 2.168 24.848 1.00 53.56 126 THR A C 1
ATOM 969 O O . THR A 1 126 ? -16.220 3.012 25.528 1.00 53.56 126 THR A O 1
ATOM 972 N N . THR A 1 127 ? -18.120 2.185 24.661 1.00 41.03 127 THR A N 1
ATOM 973 C CA . THR A 1 127 ? -19.059 2.840 25.588 1.00 41.03 127 THR A CA 1
ATOM 974 C C . THR A 1 127 ? -19.006 2.195 26.959 1.00 41.03 127 THR A C 1
ATOM 976 O O . THR A 1 127 ? -18.897 0.948 27.003 1.00 41.03 127 THR A O 1
#

Foldseek 3Di:
DAQEAEDAALQAEDQDAQDPDPPPQADPVRHGDPVSVVSVVSNRRHLYHLNCVVVVVVLVCCVPPADQARGKYKYKHFVSNVQVVSQVVQCVVDVQKGKDFPDWPPPPDDDTTITIIMIHGHHDPPD

Secondary structure (DSSP, 8-state):
-BSEEEE----B--SSPPP---TT-B-TTSPBPHHHHHHHHHHHHB-SGGG-HHHHHHHHHHHHHB-TTT-EEEEEE-STT-HHHHHHHHHTT-TTEEEEEEEE-TTSSSS---EEEEEEEPPP---

Radius of gyration: 17.45 Å; chains: 1; bounding box: 47×42×45 Å

Sequence (127 aa):
MTDILIFNPPYVPSPDVPIPELSGAGNEDGSLSYEGDSKLLALSYAGGVDGMEITDRLIDALPDVLNQERGCAYILLCAQNKPEDVKQRIRGFGEEWKAETVSNSGKVGGWEKLQIVRIWRIPPNTT

Organism: NCBI:txid278944